Protein AF-A0A931LKS0-F1 (afdb_monomer_lite)

pLDDT: mean 83.42, std 15.93, range [35.38, 95.31]

Sequence (94 aa):
MSQLHRMCARLPHVATPAERRLLARFDELVITPRAAEGRDVDAVVTGWRAWWRAGRRGDIVSMAACLPSALIRADRRLATYALAASVSPAGDRG

Secondary structure (DSSP, 8-state):
--HHHHHHTTS-----HHHHHHHHHHHHHHH-GGG--GGGHHHHHHHHHHHHHHT-HHHHHHHHTTS-HHHHHH-HHHHHHHHHHHHS-S----

Structure (mmCIF, N/CA/C/O backbone):
data_AF-A0A931LKS0-F1
#
_entry.id   AF-A0A931LKS0-F1
#
loop_
_atom_site.group_PDB
_atom_site.id
_atom_site.type_symbol
_atom_site.label_atom_id
_atom_site.label_alt_id
_atom_site.label_comp_id
_atom_site.label_asym_id
_atom_site.label_entity_id
_atom_site.label_seq_id
_atom_site.pdbx_PDB_ins_code
_atom_site.Cartn_x
_atom_site.Cartn_y
_atom_site.Cartn_z
_atom_site.occupancy
_atom_site.B_iso_or_equiv
_atom_site.auth_seq_id
_atom_site.auth_comp_id
_atom_site.auth_asym_id
_atom_site.auth_atom_id
_atom_site.pdbx_PDB_model_num
ATOM 1 N N . MET A 1 1 ? -8.586 8.179 30.966 1.00 48.81 1 MET A N 1
ATOM 2 C CA . MET A 1 1 ? -8.746 8.270 29.493 1.00 48.81 1 MET A CA 1
ATOM 3 C C . MET A 1 1 ? -10.122 8.845 29.173 1.00 48.81 1 MET A C 1
ATOM 5 O O . MET A 1 1 ? -11.106 8.269 29.612 1.00 48.81 1 MET A O 1
ATOM 9 N N . SER A 1 2 ? -10.192 9.988 28.481 1.00 56.69 2 SER A N 1
ATOM 10 C CA . SER A 1 2 ? -11.439 10.748 28.271 1.00 56.69 2 SER A CA 1
ATOM 11 C C . SER A 1 2 ? -12.374 10.106 27.229 1.00 56.69 2 SER A C 1
ATOM 13 O O . SER A 1 2 ? -11.913 9.533 26.241 1.00 56.69 2 SER A O 1
ATOM 15 N N . GLN A 1 3 ? -13.689 10.223 27.431 1.00 54.44 3 GLN A N 1
ATOM 16 C CA . GLN A 1 3 ? -14.755 9.684 26.569 1.00 54.44 3 GLN A CA 1
ATOM 17 C C . GLN A 1 3 ? -14.687 10.230 25.131 1.00 54.44 3 GLN A C 1
ATOM 19 O O . GLN A 1 3 ? -14.955 9.497 24.178 1.00 54.44 3 GLN A O 1
ATOM 24 N N . LEU A 1 4 ? -14.201 11.465 24.967 1.00 59.25 4 LEU A N 1
ATOM 25 C CA . LEU A 1 4 ? -13.912 12.071 23.664 1.00 59.25 4 LEU A CA 1
ATOM 26 C C . LEU A 1 4 ? -12.859 11.281 22.878 1.00 59.25 4 LEU A C 1
ATOM 28 O O . LEU A 1 4 ? -13.023 11.068 21.683 1.00 59.25 4 LEU A O 1
ATOM 32 N N . HIS A 1 5 ? -11.826 10.752 23.543 1.00 54.03 5 HIS A N 1
ATOM 33 C CA . HIS A 1 5 ? -10.796 9.948 22.879 1.00 54.03 5 HIS A CA 1
ATOM 34 C C . HIS A 1 5 ? -11.374 8.641 22.305 1.00 54.03 5 HIS A C 1
ATOM 36 O O . HIS A 1 5 ? -10.993 8.226 21.213 1.00 54.03 5 HIS A O 1
ATOM 42 N N . ARG A 1 6 ? -12.343 8.017 22.997 1.00 53.69 6 ARG A N 1
ATOM 43 C CA . ARG A 1 6 ? -13.065 6.831 22.494 1.00 53.69 6 ARG A CA 1
ATOM 44 C C . ARG A 1 6 ? -14.019 7.155 21.349 1.00 53.69 6 ARG A C 1
ATOM 46 O O . ARG A 1 6 ? -14.171 6.326 20.457 1.00 53.69 6 ARG A O 1
ATOM 53 N N . MET A 1 7 ? -14.666 8.320 21.375 1.00 51.81 7 MET A N 1
ATOM 54 C CA . MET A 1 7 ? -15.577 8.731 20.303 1.00 51.81 7 MET A CA 1
ATOM 55 C C . MET A 1 7 ? -14.812 9.138 19.042 1.00 51.81 7 MET A C 1
ATOM 57 O O . MET A 1 7 ? -15.157 8.673 17.959 1.00 51.81 7 MET A O 1
ATOM 61 N N . CYS A 1 8 ? -13.712 9.884 19.174 1.00 54.34 8 CYS A N 1
ATOM 62 C CA . CYS A 1 8 ? -12.839 10.215 18.047 1.00 54.34 8 CYS A CA 1
ATOM 63 C C . CYS A 1 8 ? -12.213 8.965 17.410 1.00 54.34 8 CYS A C 1
ATOM 65 O O . CYS A 1 8 ? -12.075 8.906 16.193 1.00 54.34 8 CYS A O 1
ATOM 67 N N . ALA A 1 9 ? -11.903 7.932 18.202 1.00 53.94 9 ALA A N 1
ATOM 68 C CA . ALA A 1 9 ? -11.410 6.653 17.686 1.00 53.94 9 ALA A CA 1
ATOM 69 C C . ALA A 1 9 ? -12.465 5.835 16.911 1.00 53.94 9 ALA A C 1
ATOM 71 O O . ALA A 1 9 ? -12.106 4.891 16.210 1.00 53.94 9 ALA A O 1
ATOM 72 N N . ARG A 1 10 ? -13.758 6.164 17.049 1.00 53.88 10 ARG A N 1
ATOM 73 C CA . ARG A 1 10 ? -14.885 5.433 16.445 1.00 53.88 10 ARG A CA 1
ATOM 74 C C . ARG A 1 10 ? -15.598 6.187 15.331 1.00 53.88 10 ARG A C 1
ATOM 76 O O . ARG A 1 10 ? -16.542 5.641 14.764 1.00 53.88 10 ARG A O 1
ATOM 83 N N . LEU A 1 11 ? -15.186 7.411 15.011 1.00 56.59 11 LEU A N 1
ATOM 84 C CA . LEU A 1 11 ? -15.799 8.133 13.904 1.00 56.59 11 LEU A CA 1
ATOM 85 C C . LEU A 1 11 ? -15.493 7.396 12.591 1.00 56.59 11 LEU A C 1
ATOM 87 O O . LEU A 1 11 ? -14.317 7.183 12.276 1.00 56.59 11 LEU A O 1
ATOM 91 N N . PRO A 1 12 ? -16.522 6.983 11.826 1.00 62.72 12 PRO A N 1
ATOM 92 C CA . PRO A 1 12 ? -16.308 6.389 10.521 1.00 62.72 12 PRO A CA 1
ATOM 93 C C . PRO A 1 12 ? -15.657 7.449 9.633 1.00 62.72 12 PRO A C 1
ATOM 95 O O . PRO A 1 12 ? -16.252 8.484 9.341 1.00 62.72 12 PRO A O 1
ATOM 98 N N . HIS A 1 13 ? -14.402 7.217 9.241 1.00 69.50 13 HIS A N 1
ATOM 99 C CA . HIS A 1 13 ? -13.712 8.076 8.282 1.00 69.50 13 HIS A CA 1
ATOM 100 C C . HIS A 1 13 ? -14.467 8.006 6.952 1.00 69.50 13 HIS A C 1
ATOM 102 O O . HIS A 1 13 ? -14.363 7.011 6.234 1.00 69.50 13 HIS A O 1
ATOM 108 N N . VAL A 1 14 ? -15.247 9.039 6.635 1.00 76.25 14 VAL A N 1
ATOM 109 C CA . VAL A 1 14 ? -15.912 9.161 5.335 1.00 76.25 14 VAL A CA 1
ATOM 110 C C . VAL A 1 14 ? -14.869 9.612 4.322 1.00 76.25 14 VAL A C 1
ATOM 112 O O . VAL A 1 14 ? -14.346 10.721 4.416 1.00 76.25 14 VAL A O 1
ATOM 115 N N . ALA A 1 15 ? -14.555 8.741 3.362 1.00 77.31 15 ALA A N 1
ATOM 116 C CA . ALA A 1 15 ? -13.540 9.030 2.359 1.00 77.31 15 ALA A CA 1
ATOM 117 C C . ALA A 1 15 ? -13.944 10.232 1.495 1.00 77.31 15 ALA A C 1
ATOM 119 O O . ALA A 1 15 ? -15.039 10.264 0.919 1.00 77.31 15 ALA A O 1
ATOM 120 N N . THR A 1 16 ? -13.042 11.199 1.355 1.00 85.50 16 THR A N 1
ATOM 121 C CA . THR A 1 16 ? -13.230 12.337 0.445 1.00 85.50 16 THR A CA 1
ATOM 122 C C . THR A 1 16 ? -13.246 11.871 -1.023 1.00 85.50 16 THR A C 1
ATOM 124 O O . THR A 1 16 ? -12.761 10.779 -1.333 1.00 85.50 16 THR A O 1
ATOM 127 N N . PRO A 1 17 ? -13.768 12.667 -1.978 1.00 86.31 17 PRO A N 1
ATOM 128 C CA . PRO A 1 17 ? -13.727 12.302 -3.398 1.00 86.31 17 PRO A CA 1
ATOM 129 C C . PRO A 1 17 ? -12.311 12.031 -3.926 1.00 86.31 17 PRO A C 1
ATOM 131 O O . PRO A 1 17 ? -12.132 11.142 -4.755 1.00 86.31 17 PRO A O 1
ATOM 134 N N . ALA A 1 18 ? -11.309 12.766 -3.433 1.00 86.25 18 ALA A N 1
ATOM 135 C CA . ALA A 1 18 ? -9.908 12.546 -3.780 1.00 86.25 18 ALA A CA 1
ATOM 136 C C . ALA A 1 18 ? -9.394 11.209 -3.222 1.00 86.25 18 ALA A C 1
ATOM 138 O O . ALA A 1 18 ? -8.812 10.419 -3.961 1.00 86.25 18 ALA A O 1
ATOM 139 N N . GLU A 1 19 ? -9.694 10.903 -1.956 1.00 88.00 19 GLU A N 1
ATOM 140 C CA . GLU A 1 19 ? -9.344 9.614 -1.347 1.00 88.00 19 GLU A CA 1
ATOM 141 C C . GLU A 1 19 ? -10.003 8.439 -2.075 1.00 88.00 19 GLU A C 1
ATOM 143 O O . GLU A 1 19 ? -9.360 7.415 -2.272 1.00 88.00 19 GLU A O 1
ATOM 148 N N . ARG A 1 20 ? -11.249 8.579 -2.544 1.00 90.94 20 ARG A N 1
ATOM 149 C CA . ARG A 1 20 ? -11.909 7.523 -3.332 1.00 90.94 20 ARG A CA 1
ATOM 150 C C . ARG A 1 20 ? -11.189 7.227 -4.646 1.00 90.94 20 ARG A C 1
ATOM 152 O O . ARG A 1 20 ? -11.094 6.065 -5.021 1.00 90.94 20 ARG A O 1
ATOM 159 N N . ARG A 1 21 ? -10.658 8.246 -5.330 1.00 92.75 21 ARG A N 1
ATOM 160 C CA . ARG A 1 21 ? -9.855 8.046 -6.552 1.00 92.75 21 ARG A CA 1
ATOM 161 C C . ARG A 1 21 ? -8.549 7.316 -6.249 1.00 92.75 21 ARG A C 1
ATOM 163 O O . ARG A 1 21 ? -8.175 6.412 -6.985 1.00 92.75 21 ARG A O 1
ATOM 170 N N . LEU A 1 22 ? -7.893 7.682 -5.149 1.00 93.25 22 LEU A N 1
ATOM 171 C CA . LEU A 1 22 ? -6.677 7.013 -4.685 1.00 93.25 22 LEU A CA 1
ATOM 172 C C . LEU A 1 22 ? -6.946 5.557 -4.289 1.00 93.25 22 LEU A C 1
ATOM 174 O O . LEU A 1 22 ? -6.139 4.692 -4.605 1.00 93.25 22 LEU A O 1
ATOM 178 N N . LEU A 1 23 ? -8.086 5.275 -3.655 1.00 93.25 23 L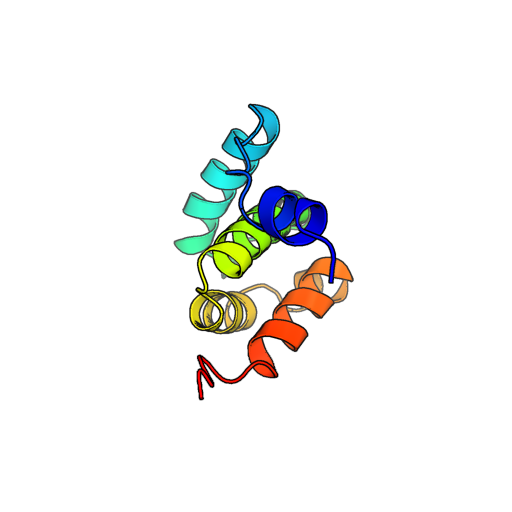EU A N 1
ATOM 179 C CA . LEU A 1 23 ? -8.501 3.912 -3.319 1.00 93.25 23 LEU A CA 1
ATOM 180 C C . LEU A 1 23 ? -8.834 3.084 -4.564 1.00 93.25 23 LEU A C 1
ATOM 182 O O . LEU A 1 23 ? -8.380 1.953 -4.654 1.00 93.25 23 LEU A O 1
ATOM 186 N N . ALA A 1 24 ? -9.527 3.653 -5.553 1.00 93.25 24 ALA A N 1
ATOM 187 C CA . ALA A 1 24 ? -9.778 2.960 -6.818 1.00 93.25 24 ALA A CA 1
ATOM 188 C C . ALA A 1 24 ? -8.464 2.608 -7.537 1.00 93.25 24 ALA A C 1
ATOM 190 O O . ALA A 1 24 ? -8.273 1.478 -7.975 1.00 93.25 24 ALA A O 1
ATOM 191 N N . ARG A 1 25 ? -7.515 3.554 -7.587 1.00 94.06 25 ARG A N 1
ATOM 192 C CA . ARG A 1 25 ? -6.177 3.298 -8.134 1.00 94.06 25 ARG A CA 1
ATOM 193 C C . ARG A 1 25 ? -5.424 2.241 -7.329 1.00 94.06 25 ARG A C 1
ATOM 195 O O . ARG A 1 25 ? -4.717 1.413 -7.892 1.00 94.06 25 ARG A O 1
ATOM 202 N N . PHE A 1 26 ? -5.563 2.264 -6.010 1.00 95.31 26 PHE A N 1
ATOM 203 C CA . PHE A 1 26 ? -4.977 1.254 -5.146 1.00 95.31 26 PHE A CA 1
ATOM 204 C C . PHE A 1 26 ? -5.542 -0.143 -5.425 1.00 95.31 26 PHE A C 1
ATOM 206 O O . PHE A 1 26 ? -4.759 -1.081 -5.509 1.00 95.31 26 PHE A O 1
ATOM 213 N N . ASP A 1 27 ? -6.852 -0.283 -5.637 1.00 94.00 27 ASP A N 1
ATOM 214 C CA . ASP A 1 27 ? -7.478 -1.571 -5.954 1.00 94.00 27 ASP A CA 1
ATOM 215 C C . ASP A 1 27 ? -6.924 -2.177 -7.259 1.00 94.00 27 ASP A C 1
ATOM 217 O O . ASP A 1 27 ? -6.688 -3.383 -7.324 1.00 94.00 27 ASP A O 1
ATOM 221 N N . GLU A 1 28 ? -6.608 -1.354 -8.267 1.00 94.12 28 GLU A N 1
ATOM 222 C CA . GLU A 1 28 ? -5.888 -1.802 -9.473 1.00 94.12 28 GLU A CA 1
ATOM 223 C C . GLU A 1 28 ? -4.476 -2.316 -9.135 1.00 94.12 28 GLU A C 1
ATOM 225 O O . GLU A 1 28 ? -4.047 -3.374 -9.602 1.00 94.12 28 GLU A O 1
ATOM 230 N N . LEU A 1 29 ? -3.748 -1.592 -8.281 1.00 93.06 29 LEU A N 1
ATOM 231 C CA . LEU A 1 29 ? -2.386 -1.948 -7.868 1.00 93.06 29 LEU A CA 1
ATOM 232 C C . LEU A 1 29 ? -2.333 -3.199 -6.992 1.00 93.06 29 LEU A C 1
ATOM 234 O O . LEU A 1 29 ? -1.304 -3.866 -6.962 1.00 93.06 29 LEU A O 1
ATOM 238 N N . VAL A 1 30 ? -3.414 -3.548 -6.295 1.00 93.12 30 VAL A N 1
ATOM 239 C CA . VAL A 1 30 ? -3.506 -4.815 -5.554 1.00 93.12 30 VAL A CA 1
ATOM 240 C C . VAL A 1 30 ? -3.439 -6.010 -6.510 1.00 93.12 30 VAL A C 1
ATOM 242 O O . VAL A 1 30 ? -2.859 -7.035 -6.157 1.00 93.12 30 VAL A O 1
ATOM 245 N N . ILE A 1 31 ? -3.966 -5.871 -7.731 1.00 92.50 31 ILE A N 1
ATOM 246 C CA . ILE A 1 31 ? -3.917 -6.916 -8.764 1.00 92.50 31 ILE A CA 1
ATOM 247 C C . ILE A 1 31 ? -2.508 -7.002 -9.370 1.00 92.50 31 ILE A C 1
ATOM 249 O O . ILE A 1 31 ? -1.981 -8.097 -9.571 1.00 92.50 31 ILE A O 1
ATOM 253 N N . THR A 1 32 ? -1.870 -5.856 -9.634 1.00 90.62 32 THR A N 1
ATOM 254 C CA . THR A 1 32 ? -0.535 -5.786 -10.258 1.00 90.62 32 THR A CA 1
ATOM 255 C C . THR A 1 32 ? 0.450 -4.905 -9.474 1.00 90.62 32 THR A C 1
ATOM 257 O O . THR A 1 32 ? 0.884 -3.863 -9.973 1.00 90.62 32 THR A O 1
ATOM 260 N N . PRO A 1 33 ? 0.888 -5.323 -8.272 1.00 87.38 33 PRO A N 1
ATOM 261 C CA . PRO A 1 33 ? 1.710 -4.485 -7.389 1.00 87.38 33 PRO A CA 1
ATOM 262 C C . PRO A 1 33 ? 3.097 -4.176 -7.964 1.00 87.38 33 PRO A C 1
ATOM 264 O O . PRO A 1 33 ? 3.663 -3.117 -7.710 1.00 87.38 33 PRO A O 1
ATOM 267 N N . ARG A 1 34 ? 3.640 -5.058 -8.808 1.00 90.12 34 ARG A N 1
ATOM 268 C CA . ARG A 1 34 ? 4.948 -4.855 -9.455 1.00 90.12 34 ARG A CA 1
ATOM 269 C C . ARG A 1 34 ? 4.972 -3.690 -10.449 1.00 90.12 34 ARG A C 1
ATOM 271 O O . ARG A 1 34 ? 6.054 -3.211 -10.764 1.00 90.12 34 ARG A O 1
ATOM 278 N N . ALA A 1 35 ? 3.809 -3.252 -10.933 1.00 88.81 35 ALA A N 1
ATOM 279 C CA . ALA A 1 35 ? 3.683 -2.142 -11.876 1.00 88.81 35 ALA A CA 1
ATOM 280 C C . ALA A 1 35 ? 3.595 -0.767 -11.185 1.00 88.81 35 ALA A C 1
ATOM 282 O O . ALA A 1 35 ? 3.425 0.238 -11.866 1.00 88.81 35 ALA A O 1
ATOM 283 N N . ALA A 1 36 ? 3.676 -0.711 -9.850 1.00 90.31 36 ALA A N 1
ATOM 284 C CA . ALA A 1 36 ? 3.568 0.539 -9.108 1.00 90.31 36 ALA A CA 1
ATOM 285 C C . ALA A 1 36 ? 4.744 1.486 -9.400 1.00 90.31 36 ALA A C 1
ATOM 287 O O . ALA A 1 36 ? 5.913 1.113 -9.282 1.00 90.31 36 ALA A O 1
ATOM 288 N N . GLU A 1 37 ? 4.425 2.738 -9.714 1.00 92.44 37 GLU A N 1
ATOM 289 C CA . GLU A 1 37 ? 5.392 3.794 -10.011 1.00 92.44 37 GLU A CA 1
ATOM 290 C C . GLU A 1 37 ? 5.364 4.904 -8.948 1.00 92.44 37 GLU A C 1
ATOM 292 O O . GLU A 1 37 ? 4.500 4.945 -8.074 1.00 92.44 37 GLU A O 1
ATOM 297 N N . GLY A 1 38 ? 6.282 5.874 -9.040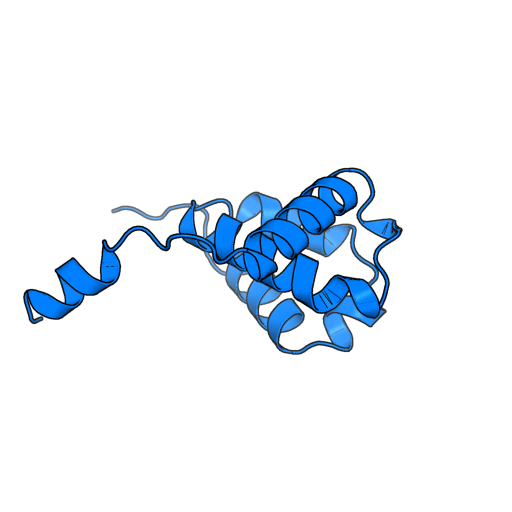 1.00 89.62 38 GLY A N 1
ATOM 298 C CA . GLY A 1 38 ? 6.338 7.017 -8.115 1.00 89.62 38 GLY A CA 1
ATOM 299 C C . GLY A 1 38 ? 5.022 7.803 -7.998 1.00 89.62 38 GLY A C 1
ATOM 300 O O . GLY A 1 38 ? 4.686 8.282 -6.919 1.00 89.62 38 GLY A O 1
ATOM 301 N N . ARG A 1 39 ? 4.230 7.883 -9.077 1.00 90.62 39 ARG A N 1
ATOM 302 C CA . ARG A 1 39 ? 2.900 8.526 -9.071 1.00 90.62 39 ARG A CA 1
ATOM 303 C C . ARG A 1 39 ? 1.857 7.787 -8.228 1.00 90.62 39 ARG A C 1
ATOM 305 O O . ARG A 1 39 ? 0.848 8.373 -7.853 1.00 90.62 39 ARG A O 1
ATOM 312 N N . ASP A 1 40 ? 2.091 6.510 -7.943 1.00 93.75 40 ASP A N 1
ATOM 313 C CA . ASP A 1 40 ? 1.158 5.640 -7.233 1.00 93.75 40 ASP A CA 1
ATOM 314 C C . ASP A 1 40 ? 1.373 5.661 -5.711 1.00 93.75 40 ASP A C 1
ATOM 316 O O . ASP A 1 40 ? 0.590 5.069 -4.969 1.00 93.75 40 ASP A O 1
ATOM 320 N N . VAL A 1 41 ? 2.401 6.364 -5.216 1.00 94.12 41 VAL A N 1
ATOM 321 C CA . VAL A 1 41 ? 2.747 6.412 -3.784 1.00 94.12 41 VAL A CA 1
ATOM 322 C C . VAL A 1 41 ? 1.554 6.831 -2.927 1.00 94.12 41 VAL A C 1
ATOM 324 O O . VAL A 1 41 ? 1.230 6.146 -1.957 1.00 94.12 41 VAL A O 1
ATOM 327 N N . ASP A 1 42 ? 0.847 7.902 -3.295 1.00 93.75 42 ASP A N 1
ATOM 328 C CA . ASP A 1 42 ? -0.304 8.372 -2.515 1.00 93.75 42 ASP A CA 1
ATOM 329 C C . ASP A 1 42 ? -1.478 7.379 -2.541 1.00 93.75 42 ASP A C 1
ATOM 331 O O . ASP A 1 42 ? -2.206 7.260 -1.548 1.00 93.75 42 ASP A O 1
ATOM 335 N N . ALA A 1 43 ? -1.633 6.614 -3.627 1.00 94.81 43 ALA A N 1
ATOM 336 C CA . ALA A 1 43 ? -2.630 5.549 -3.720 1.00 94.81 43 ALA A CA 1
ATOM 337 C C . ALA A 1 43 ? -2.283 4.405 -2.758 1.00 94.81 43 ALA A C 1
ATOM 339 O O . ALA A 1 43 ? -3.118 4.012 -1.941 1.00 94.81 43 ALA A O 1
ATOM 340 N N . VAL A 1 44 ? -1.026 3.948 -2.767 1.00 94.69 44 VAL A N 1
ATOM 341 C CA . VAL A 1 44 ? -0.535 2.897 -1.862 1.00 94.69 44 VAL A CA 1
ATOM 342 C C . VAL A 1 44 ? -0.633 3.327 -0.398 1.00 94.69 44 VAL A C 1
ATOM 344 O O . VAL A 1 44 ? -1.157 2.576 0.421 1.00 94.69 44 VAL A O 1
ATOM 347 N N . VAL A 1 45 ? -0.220 4.550 -0.053 1.00 94.88 45 VAL A N 1
ATOM 348 C CA . VAL A 1 45 ? -0.334 5.076 1.319 1.00 94.88 45 VAL A CA 1
ATOM 349 C C . VAL A 1 45 ? -1.796 5.127 1.772 1.00 94.88 45 VAL A C 1
ATOM 351 O O . VAL A 1 45 ? -2.110 4.748 2.904 1.00 94.88 45 VAL A O 1
ATOM 354 N N . THR A 1 46 ? -2.701 5.582 0.902 1.00 94.00 46 THR A N 1
ATOM 355 C CA . THR A 1 46 ? -4.136 5.669 1.215 1.00 94.00 46 THR A CA 1
ATOM 356 C C . THR A 1 46 ? -4.745 4.282 1.416 1.00 94.00 46 THR A C 1
ATOM 358 O O . THR A 1 46 ? -5.438 4.054 2.413 1.00 94.00 46 THR A O 1
ATOM 361 N N . GLY A 1 47 ? -4.431 3.335 0.531 1.00 94.38 47 GLY A N 1
ATOM 362 C CA . GLY A 1 47 ? -4.870 1.946 0.628 1.00 94.38 47 GLY A CA 1
ATOM 363 C C . GLY A 1 47 ? -4.349 1.237 1.875 1.00 94.38 47 GLY A C 1
ATOM 364 O O . GLY A 1 47 ? -5.122 0.655 2.635 1.00 94.38 47 GLY A O 1
ATOM 365 N N . TRP A 1 48 ? -3.057 1.373 2.173 1.00 94.81 48 TRP A N 1
ATOM 366 C CA . TRP A 1 48 ? -2.451 0.797 3.375 1.00 94.81 48 TRP A CA 1
ATOM 367 C C . TRP A 1 48 ? -3.022 1.395 4.656 1.00 94.81 48 TRP A C 1
ATOM 369 O O . TRP A 1 48 ? -3.257 0.670 5.621 1.00 94.81 48 TRP A O 1
ATOM 379 N N . ARG A 1 49 ? -3.342 2.694 4.675 1.00 92.31 49 ARG A N 1
ATOM 380 C CA . ARG A 1 49 ? -4.061 3.311 5.798 1.00 92.31 49 ARG A CA 1
ATOM 381 C C . ARG A 1 49 ? -5.458 2.709 5.974 1.00 92.31 49 ARG A C 1
ATOM 383 O O . ARG A 1 49 ? -5.874 2.479 7.113 1.00 92.31 49 ARG A O 1
ATOM 390 N N . ALA A 1 50 ? -6.183 2.455 4.885 1.00 91.25 50 ALA A N 1
ATOM 391 C CA . ALA A 1 50 ? -7.492 1.807 4.938 1.00 91.25 50 ALA A CA 1
ATOM 392 C C . ALA A 1 50 ? -7.384 0.366 5.468 1.00 91.25 50 ALA A C 1
ATOM 394 O O . ALA A 1 50 ? -8.091 0.002 6.409 1.00 91.25 50 ALA A O 1
ATOM 395 N N . TRP A 1 51 ? -6.436 -0.418 4.954 1.00 93.25 51 TRP A N 1
ATOM 396 C CA . TRP A 1 51 ? -6.140 -1.769 5.439 1.00 93.25 51 TRP A CA 1
ATOM 397 C C . TRP A 1 51 ? -5.718 -1.786 6.907 1.00 93.25 51 TRP A C 1
ATOM 399 O O . TRP A 1 51 ? -6.198 -2.615 7.678 1.00 93.25 51 TRP A O 1
ATOM 409 N N . TRP A 1 52 ? -4.902 -0.821 7.334 1.00 90.62 52 TRP A N 1
ATOM 410 C CA . TRP A 1 52 ? -4.485 -0.684 8.725 1.00 90.62 52 TRP A CA 1
ATOM 411 C C . TRP A 1 52 ? -5.672 -0.481 9.668 1.00 90.62 52 TRP A C 1
ATOM 413 O O . TRP A 1 52 ? -5.743 -1.128 10.715 1.00 90.62 52 TRP A O 1
ATOM 423 N N . ARG A 1 53 ? -6.621 0.389 9.297 1.00 88.06 53 ARG A N 1
ATOM 424 C CA . ARG A 1 53 ? -7.858 0.622 10.062 1.00 88.06 53 ARG A CA 1
ATOM 425 C C . ARG A 1 53 ? -8.767 -0.609 10.067 1.00 88.06 53 ARG A C 1
ATOM 427 O O . ARG A 1 53 ? -9.365 -0.903 11.096 1.00 88.06 53 ARG A O 1
ATOM 434 N N . ALA A 1 54 ? -8.819 -1.348 8.958 1.00 88.94 54 ALA A N 1
ATOM 435 C CA . ALA A 1 54 ? -9.592 -2.584 8.819 1.00 88.94 54 ALA A CA 1
ATOM 436 C C . ALA A 1 54 ? -8.938 -3.814 9.477 1.00 88.94 54 ALA A C 1
ATOM 438 O O . ALA A 1 54 ? -9.519 -4.893 9.494 1.00 88.94 54 ALA A O 1
ATOM 439 N N . 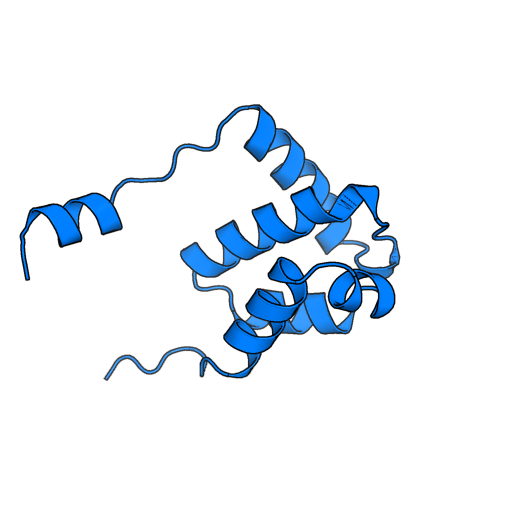GLY A 1 55 ? -7.724 -3.680 10.011 1.00 88.19 55 GLY A N 1
ATOM 440 C CA . GLY A 1 55 ? -7.013 -4.782 10.650 1.00 88.19 55 GLY A CA 1
ATOM 441 C C . GLY A 1 55 ? -6.256 -5.719 9.710 1.00 88.19 55 GLY A C 1
ATOM 442 O O . GLY A 1 55 ? -5.705 -6.720 10.159 1.00 88.19 55 GLY A O 1
ATOM 443 N N . ARG A 1 56 ? -6.154 -5.364 8.431 1.00 91.56 56 ARG A N 1
ATOM 444 C CA . ARG A 1 56 ? -5.555 -6.156 7.352 1.00 91.56 56 ARG A CA 1
ATOM 445 C C . ARG A 1 56 ? -4.032 -5.970 7.275 1.00 91.56 56 ARG A C 1
ATOM 447 O O . ARG A 1 56 ? -3.495 -5.560 6.253 1.00 91.56 56 ARG A O 1
ATOM 454 N N . ARG A 1 57 ? -3.317 -6.217 8.382 1.00 91.25 57 ARG A N 1
ATOM 455 C CA . ARG A 1 57 ? -1.847 -6.034 8.437 1.00 91.25 57 ARG A CA 1
ATOM 456 C C . ARG A 1 57 ? -1.106 -7.057 7.577 1.00 91.25 57 ARG A C 1
ATOM 458 O O . ARG A 1 57 ? -0.144 -6.681 6.919 1.00 91.25 57 ARG A O 1
ATOM 465 N N . GLY A 1 58 ? -1.591 -8.301 7.527 1.00 91.31 58 GLY A N 1
ATOM 466 C CA . GLY A 1 58 ? -1.028 -9.343 6.661 1.00 91.31 58 GLY A CA 1
ATOM 467 C C . GLY A 1 58 ? -0.995 -8.917 5.193 1.00 91.31 58 GLY A C 1
ATOM 468 O O . GLY A 1 58 ? 0.037 -9.041 4.546 1.00 91.31 58 GLY A O 1
ATOM 469 N N . ASP A 1 59 ? -2.066 -8.283 4.715 1.00 93.38 59 ASP A N 1
ATOM 470 C CA . ASP A 1 59 ? -2.145 -7.815 3.329 1.00 93.38 59 ASP A CA 1
ATOM 471 C C . AS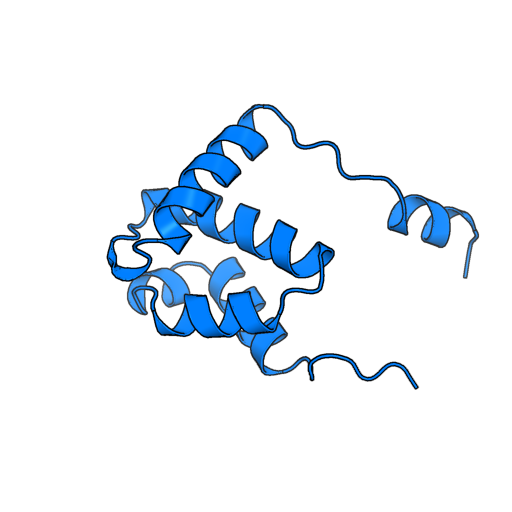P A 1 59 ? -1.133 -6.701 3.031 1.00 93.38 59 ASP A C 1
ATOM 473 O O . ASP A 1 59 ? -0.540 -6.684 1.954 1.00 93.38 59 ASP A O 1
ATOM 477 N N . ILE A 1 60 ? -0.865 -5.810 3.998 1.00 93.69 60 ILE A N 1
ATOM 478 C CA . ILE A 1 60 ? 0.198 -4.798 3.875 1.00 93.69 60 ILE A CA 1
ATOM 479 C C . ILE A 1 60 ? 1.557 -5.484 3.704 1.00 93.69 60 ILE A C 1
ATOM 481 O O . ILE A 1 60 ? 2.311 -5.111 2.809 1.00 93.69 60 ILE A O 1
ATOM 485 N N . VAL A 1 61 ? 1.860 -6.502 4.517 1.00 93.81 61 VAL A N 1
ATOM 486 C CA . VAL A 1 61 ? 3.127 -7.249 4.431 1.00 93.81 61 VAL A CA 1
ATOM 487 C C . VAL A 1 61 ? 3.246 -7.978 3.090 1.00 93.81 61 VAL A C 1
ATOM 489 O O . VAL A 1 61 ? 4.262 -7.844 2.407 1.00 93.81 61 VAL A O 1
ATOM 492 N N . SER A 1 62 ? 2.202 -8.699 2.673 1.00 93.50 62 SER A N 1
ATOM 493 C CA . SER A 1 62 ? 2.180 -9.428 1.400 1.00 93.50 62 SER A CA 1
ATOM 494 C C . SER A 1 62 ? 2.340 -8.498 0.197 1.00 93.50 62 SER A C 1
ATOM 496 O O . SER A 1 62 ? 3.107 -8.796 -0.721 1.00 93.50 62 SER A O 1
ATOM 498 N N . MET A 1 63 ? 1.668 -7.345 0.208 1.00 94.38 63 MET A N 1
ATOM 499 C CA . MET A 1 63 ? 1.789 -6.362 -0.865 1.00 94.38 63 MET A CA 1
ATOM 500 C C . MET A 1 63 ? 3.161 -5.683 -0.859 1.00 94.38 63 MET A C 1
ATOM 502 O O . MET A 1 63 ? 3.760 -5.527 -1.921 1.00 94.38 63 MET A O 1
ATOM 506 N N . ALA A 1 64 ? 3.693 -5.321 0.313 1.00 93.38 64 ALA A N 1
ATOM 507 C CA . ALA A 1 64 ? 5.017 -4.715 0.444 1.00 93.38 64 ALA A CA 1
ATOM 508 C C . ALA A 1 64 ? 6.122 -5.606 -0.143 1.00 93.38 64 ALA A C 1
ATOM 510 O O . ALA A 1 64 ? 7.036 -5.094 -0.784 1.00 93.38 64 ALA A O 1
ATOM 511 N N . ALA A 1 65 ? 6.008 -6.929 0.005 1.00 93.12 65 ALA A N 1
ATOM 512 C CA . ALA A 1 65 ? 6.935 -7.889 -0.597 1.00 93.12 65 ALA A CA 1
ATOM 513 C C . ALA A 1 65 ? 6.880 -7.918 -2.139 1.00 93.12 65 ALA A C 1
ATOM 515 O O . ALA A 1 65 ? 7.832 -8.361 -2.781 1.00 93.12 65 ALA A O 1
ATOM 516 N N . CYS A 1 66 ? 5.779 -7.458 -2.741 1.00 93.06 66 CYS A N 1
ATOM 517 C CA . CYS A 1 66 ? 5.578 -7.458 -4.190 1.00 93.06 66 CYS A CA 1
ATOM 518 C C . CYS A 1 66 ? 5.815 -6.092 -4.852 1.00 93.06 66 CYS A C 1
ATOM 520 O O . CYS A 1 66 ? 5.960 -6.036 -6.075 1.00 93.06 66 CYS A O 1
ATOM 522 N N . LEU A 1 67 ? 5.828 -5.003 -4.079 1.00 92.00 67 LEU A N 1
ATOM 523 C CA . LEU A 1 67 ? 6.101 -3.659 -4.586 1.00 92.00 67 LEU A CA 1
ATOM 524 C C . LEU A 1 67 ? 7.587 -3.493 -4.953 1.00 92.00 67 LEU A C 1
ATOM 526 O O . LEU A 1 67 ? 8.458 -4.109 -4.332 1.00 92.00 67 LEU A O 1
ATOM 530 N N . PRO A 1 68 ? 7.916 -2.601 -5.904 1.00 92.44 68 PRO A N 1
ATOM 531 C CA . PRO A 1 68 ? 9.302 -2.232 -6.162 1.00 92.44 68 PRO A CA 1
ATOM 532 C C . PRO A 1 68 ? 9.974 -1.668 -4.901 1.00 92.44 68 PRO A C 1
ATOM 534 O O . PRO A 1 68 ? 9.515 -0.687 -4.313 1.00 92.44 68 PRO A O 1
ATOM 537 N N . SER A 1 69 ? 11.105 -2.246 -4.493 1.00 88.19 69 SER A N 1
ATOM 538 C CA . SER A 1 69 ? 11.815 -1.840 -3.268 1.00 88.19 69 SER A CA 1
ATOM 539 C C . SER A 1 69 ? 12.312 -0.391 -3.314 1.00 88.19 69 SER A C 1
ATOM 541 O O . SER A 1 69 ? 12.355 0.282 -2.283 1.00 88.19 69 SER A O 1
ATOM 543 N N . ALA A 1 70 ? 12.631 0.117 -4.509 1.00 89.62 70 ALA A N 1
ATOM 544 C CA . ALA A 1 70 ? 12.972 1.519 -4.732 1.00 89.62 70 ALA A CA 1
ATOM 545 C C . ALA A 1 70 ? 11.823 2.461 -4.335 1.00 89.62 70 ALA A C 1
ATOM 547 O O . ALA A 1 70 ? 12.076 3.505 -3.742 1.00 89.62 70 ALA A O 1
ATOM 548 N N . LEU A 1 71 ? 10.572 2.060 -4.582 1.00 90.50 71 LEU A N 1
ATOM 549 C CA . LEU A 1 71 ? 9.384 2.838 -4.234 1.00 90.50 71 LEU A CA 1
ATOM 550 C C . LEU A 1 71 ? 9.209 2.935 -2.713 1.00 90.50 71 LEU A C 1
ATOM 552 O O . LEU A 1 71 ? 9.033 4.023 -2.173 1.00 90.50 71 LEU A O 1
ATOM 556 N N . ILE A 1 72 ? 9.329 1.802 -2.012 1.00 89.25 72 ILE A N 1
ATOM 557 C CA . ILE A 1 72 ? 9.215 1.750 -0.545 1.00 89.25 72 ILE A CA 1
ATOM 558 C C . ILE A 1 72 ? 10.342 2.549 0.119 1.00 89.25 72 ILE A C 1
ATOM 560 O O . ILE A 1 72 ? 10.112 3.231 1.111 1.00 89.25 72 ILE A O 1
ATOM 564 N N . ARG A 1 73 ? 11.565 2.482 -0.420 1.00 88.94 73 ARG A N 1
ATOM 565 C CA . ARG A 1 73 ? 12.712 3.230 0.115 1.00 88.94 73 ARG A CA 1
ATOM 566 C C . ARG A 1 73 ? 12.622 4.730 -0.150 1.00 88.94 73 ARG A C 1
ATOM 568 O O . ARG A 1 73 ? 13.147 5.501 0.649 1.00 88.94 73 ARG A O 1
ATOM 575 N N . ALA A 1 74 ? 12.001 5.130 -1.257 1.00 89.25 74 ALA A N 1
ATOM 576 C CA . ALA A 1 74 ? 11.842 6.532 -1.620 1.00 89.25 74 ALA A CA 1
ATOM 577 C C . ALA A 1 74 ? 10.812 7.254 -0.736 1.00 89.25 74 ALA A C 1
ATOM 579 O O . ALA A 1 74 ? 10.966 8.450 -0.494 1.00 89.25 74 ALA A O 1
ATOM 580 N N . ASP A 1 75 ? 9.799 6.547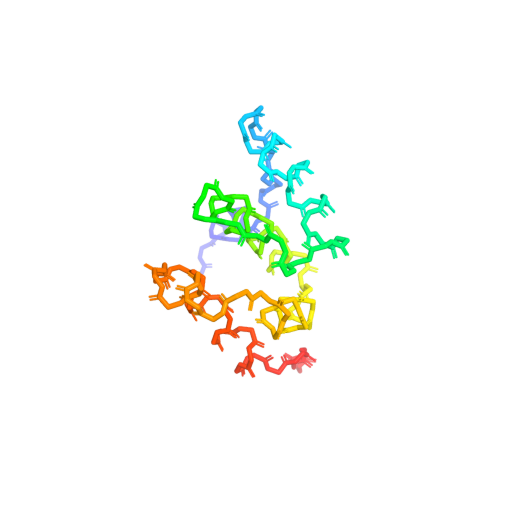 -0.218 1.00 94.06 75 ASP A N 1
ATOM 581 C CA . ASP A 1 75 ? 8.765 7.140 0.633 1.00 94.06 75 ASP A CA 1
ATOM 582 C C . ASP A 1 75 ? 8.799 6.617 2.079 1.00 94.06 75 ASP A C 1
ATOM 584 O O . ASP A 1 75 ? 8.529 5.452 2.384 1.00 94.06 75 ASP A O 1
ATOM 588 N N . ARG A 1 76 ? 9.061 7.532 3.018 1.00 92.94 76 ARG A N 1
ATOM 589 C CA . ARG A 1 76 ? 9.147 7.221 4.453 1.00 92.94 76 ARG A CA 1
ATOM 590 C C . ARG A 1 76 ? 7.840 6.663 5.027 1.00 92.94 76 ARG A C 1
ATOM 592 O O . ARG A 1 76 ? 7.888 5.888 5.986 1.00 92.94 76 ARG A O 1
ATOM 599 N N . ARG A 1 77 ? 6.675 7.057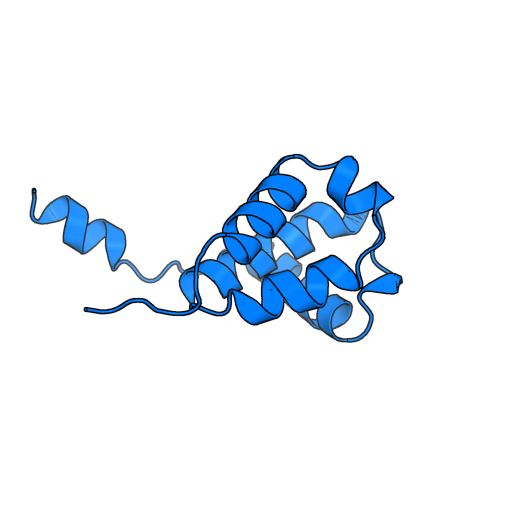 4.505 1.00 94.06 77 ARG A N 1
ATOM 600 C CA . ARG A 1 77 ? 5.371 6.608 5.023 1.00 94.06 77 ARG A CA 1
ATOM 601 C C . ARG A 1 77 ? 5.154 5.147 4.653 1.00 94.06 77 ARG A C 1
ATOM 603 O O . ARG A 1 77 ? 4.780 4.369 5.528 1.00 94.06 77 ARG A O 1
ATOM 610 N N . LEU A 1 78 ? 5.459 4.767 3.410 1.00 92.94 78 LEU A N 1
ATOM 611 C CA . LEU A 1 78 ? 5.453 3.369 2.972 1.00 92.94 78 LEU A CA 1
ATOM 612 C C . LEU A 1 78 ? 6.416 2.528 3.812 1.00 92.94 78 LEU A C 1
ATOM 614 O O . LEU A 1 78 ? 5.994 1.541 4.410 1.00 92.94 78 LEU A O 1
ATOM 618 N N . ALA A 1 79 ? 7.670 2.959 3.963 1.00 93.44 79 ALA A N 1
ATOM 619 C CA . ALA A 1 79 ? 8.630 2.249 4.811 1.00 93.44 79 ALA A CA 1
ATOM 620 C C . ALA A 1 79 ? 8.108 2.046 6.248 1.00 93.44 79 ALA A C 1
ATOM 622 O O . ALA A 1 79 ? 8.230 0.959 6.814 1.00 93.44 79 ALA A O 1
ATOM 623 N N . THR A 1 80 ? 7.464 3.070 6.819 1.00 93.69 80 THR A N 1
ATOM 624 C CA . THR A 1 80 ? 6.896 3.009 8.174 1.00 93.69 80 THR A CA 1
ATOM 625 C C . THR A 1 80 ? 5.738 2.017 8.267 1.00 93.69 80 THR A C 1
ATOM 627 O O . THR A 1 80 ? 5.702 1.219 9.198 1.00 93.69 80 THR A O 1
ATOM 630 N N . TYR A 1 81 ? 4.795 2.036 7.321 1.00 91.94 81 TYR A N 1
ATOM 631 C CA . TYR A 1 81 ? 3.661 1.108 7.327 1.00 91.94 81 TYR A CA 1
ATOM 632 C C . TYR A 1 81 ? 4.094 -0.345 7.121 1.00 91.94 81 TYR A C 1
ATOM 634 O O . TYR A 1 81 ? 3.587 -1.218 7.822 1.00 91.94 81 TYR A O 1
ATOM 642 N N . ALA A 1 82 ? 5.037 -0.599 6.209 1.00 92.31 82 ALA A N 1
ATOM 643 C CA . ALA A 1 82 ? 5.568 -1.939 5.972 1.00 92.31 82 ALA A CA 1
ATOM 644 C C . ALA A 1 82 ? 6.233 -2.503 7.238 1.00 92.31 82 ALA A C 1
ATOM 646 O O . ALA A 1 82 ? 5.918 -3.617 7.653 1.00 92.31 82 ALA A O 1
ATOM 647 N N . LEU A 1 83 ? 7.074 -1.699 7.900 1.00 92.38 83 LEU A N 1
ATOM 648 C CA . LEU A 1 83 ? 7.724 -2.081 9.154 1.00 92.38 83 LEU A CA 1
ATOM 649 C C . LEU A 1 83 ? 6.712 -2.275 10.294 1.00 92.38 83 LEU A C 1
ATOM 651 O O . LEU A 1 83 ? 6.760 -3.260 11.026 1.00 92.38 83 LEU A O 1
ATOM 655 N N . ALA A 1 84 ? 5.765 -1.350 10.454 1.00 90.75 84 ALA A N 1
ATOM 656 C CA . ALA A 1 84 ? 4.755 -1.448 11.504 1.00 90.75 84 ALA A CA 1
ATOM 657 C C . ALA A 1 84 ? 3.863 -2.686 11.323 1.00 90.75 84 ALA A C 1
ATOM 659 O O . ALA A 1 84 ? 3.487 -3.325 12.308 1.00 90.75 84 ALA A O 1
ATOM 660 N N . ALA A 1 85 ? 3.543 -3.043 10.076 1.00 90.44 85 ALA A N 1
ATOM 661 C CA . ALA A 1 85 ? 2.765 -4.232 9.753 1.00 90.44 85 ALA A CA 1
ATOM 662 C C . ALA A 1 85 ? 3.554 -5.530 9.969 1.00 90.44 85 ALA A C 1
ATOM 664 O O . ALA A 1 85 ? 2.955 -6.511 10.395 1.00 90.44 85 ALA A O 1
ATOM 665 N N . SER A 1 86 ? 4.874 -5.535 9.742 1.00 88.44 86 SER A N 1
ATOM 666 C CA . SER A 1 86 ? 5.717 -6.714 9.988 1.00 88.44 86 SER A CA 1
ATOM 667 C C . SER A 1 86 ? 5.994 -6.968 11.471 1.00 88.44 86 SER A C 1
ATOM 669 O O . SER A 1 86 ? 6.233 -8.107 11.856 1.00 88.44 86 SER A O 1
ATOM 671 N N . VAL A 1 87 ? 5.992 -5.918 12.301 1.00 87.25 87 VAL A N 1
ATOM 672 C CA . VAL A 1 87 ? 6.267 -6.017 13.749 1.00 87.25 87 VAL A CA 1
ATOM 673 C C . VAL A 1 87 ? 4.991 -6.208 14.570 1.00 87.25 87 VAL A C 1
ATOM 675 O O . VAL A 1 87 ? 5.056 -6.716 15.684 1.00 87.25 87 VAL A O 1
ATOM 678 N N . SER A 1 88 ? 3.825 -5.825 14.044 1.00 71.19 88 SER A N 1
ATOM 679 C CA . SER A 1 88 ? 2.555 -6.069 14.731 1.00 71.19 88 SER A CA 1
ATOM 680 C C . SER A 1 88 ? 2.164 -7.540 14.560 1.00 71.19 88 SER A C 1
ATOM 682 O O . SER A 1 88 ? 1.754 -7.905 13.454 1.00 71.19 88 SER A O 1
ATOM 684 N N . PRO A 1 89 ? 2.234 -8.390 15.607 1.00 54.06 89 PRO A N 1
ATOM 685 C CA . PRO A 1 89 ? 1.662 -9.724 15.515 1.00 54.06 89 PRO A CA 1
ATOM 686 C C . PRO A 1 89 ? 0.184 -9.569 15.158 1.00 54.06 89 PRO A C 1
ATOM 688 O O . PRO A 1 89 ? -0.517 -8.695 15.682 1.00 54.06 89 PRO A O 1
ATOM 691 N N . ALA A 1 90 ? -0.276 -10.365 14.196 1.00 55.19 90 ALA A N 1
ATOM 692 C CA . ALA A 1 90 ? -1.665 -10.393 13.780 1.00 55.19 90 ALA A CA 1
ATOM 693 C C . ALA A 1 90 ? -2.541 -10.822 14.970 1.00 55.19 90 ALA A C 1
ATOM 695 O O . ALA A 1 90 ? -2.793 -11.999 15.166 1.00 55.19 90 ALA A O 1
ATOM 696 N N . GLY A 1 91 ? -2.984 -9.845 15.763 1.00 51.22 91 GLY A N 1
ATOM 697 C CA . GLY A 1 91 ? -3.911 -10.029 16.871 1.00 51.22 91 GLY A CA 1
ATOM 698 C C . GLY A 1 91 ? -3.316 -10.743 18.080 1.00 51.22 91 GLY A C 1
ATOM 699 O O . GLY A 1 91 ? -3.516 -11.937 18.238 1.00 51.22 91 GLY A O 1
ATOM 700 N N . ASP A 1 92 ? -2.734 -9.977 19.003 1.00 41.78 92 ASP A N 1
ATOM 701 C CA . ASP A 1 92 ? -2.870 -10.317 20.418 1.00 41.78 92 ASP A CA 1
ATOM 702 C C . ASP A 1 92 ? -4.012 -9.462 20.984 1.00 41.78 92 ASP A C 1
ATOM 704 O O . ASP A 1 92 ? -3.872 -8.264 21.245 1.00 41.78 92 ASP A O 1
ATOM 708 N N . ARG A 1 93 ? -5.210 -10.053 21.014 1.00 44.94 93 ARG A N 1
ATOM 709 C CA . ARG A 1 93 ? -6.291 -9.631 21.909 1.00 44.94 93 ARG A CA 1
ATOM 710 C C . ARG A 1 93 ? -6.322 -10.662 23.035 1.00 44.94 93 ARG A C 1
ATOM 712 O O . ARG A 1 93 ? -7.086 -11.621 22.944 1.00 44.94 93 ARG A O 1
ATOM 719 N N . GLY A 1 94 ? -5.468 -10.461 24.033 1.00 35.38 94 GLY A N 1
ATOM 720 C CA . GLY A 1 94 ? -5.694 -10.920 25.403 1.00 35.38 94 GLY A CA 1
ATOM 721 C C . GLY A 1 94 ? -6.511 -9.889 26.167 1.00 35.38 94 GLY A C 1
ATOM 722 O O . GLY A 1 94 ? -6.271 -8.679 25.942 1.00 35.38 94 GLY A O 1
#

Foldseek 3Di:
DDPVVVVVLPPPPDQDPVLVVLCVLLVVCLVPVQPDDLVNLSSLLSNLVVCVSVLNLVSLLVSLVNHDPVNCVVDPSSVVSNVVSVPDDSDDPD

Radius of gyration: 14.4 Å; chains: 1; bounding box: 29×24×41 Å